Protein AF-A0A9E4I843-F1 (afdb_monomer_lite)

Structure (mmCIF, N/CA/C/O backbone):
data_AF-A0A9E4I843-F1
#
_entry.id   AF-A0A9E4I843-F1
#
loop_
_atom_site.group_PDB
_atom_site.id
_atom_site.type_symbol
_atom_site.label_atom_id
_atom_site.label_alt_id
_atom_site.label_comp_id
_atom_site.label_asym_id
_atom_site.label_entity_id
_atom_site.label_seq_id
_atom_site.pdbx_PDB_ins_code
_atom_site.Cartn_x
_atom_site.Cartn_y
_atom_site.Cartn_z
_atom_site.occupancy
_atom_site.B_iso_or_equiv
_atom_site.auth_seq_id
_atom_site.auth_comp_id
_atom_site.auth_asym_id
_atom_site.auth_atom_id
_atom_site.pdbx_PDB_model_num
ATOM 1 N N . PRO A 1 1 ? -2.130 -3.802 30.771 1.00 53.84 1 PRO A N 1
ATOM 2 C CA . PRO A 1 1 ? -1.375 -2.582 31.171 1.00 53.84 1 PRO A CA 1
ATOM 3 C C . PRO A 1 1 ? -0.586 -1.853 30.053 1.00 53.84 1 PRO A C 1
ATOM 5 O O . PRO A 1 1 ? 0.150 -0.935 30.378 1.00 53.84 1 PRO A O 1
ATOM 8 N N . ASN A 1 2 ? -0.741 -2.168 28.756 1.00 65.69 2 ASN A N 1
ATOM 9 C CA . ASN A 1 2 ? 0.191 -1.667 27.721 1.00 65.69 2 ASN A CA 1
ATOM 10 C C . ASN A 1 2 ? -0.225 -0.362 27.020 1.00 65.69 2 ASN A C 1
ATOM 12 O O . ASN A 1 2 ? 0.516 0.130 26.176 1.00 65.69 2 ASN A O 1
ATOM 16 N N . THR A 1 3 ? -1.396 0.193 27.332 1.00 74.62 3 THR A N 1
ATOM 17 C CA . THR A 1 3 ? -1.930 1.377 26.636 1.00 74.62 3 THR A CA 1
ATOM 18 C C . THR A 1 3 ? -2.296 2.530 27.570 1.00 74.62 3 THR A C 1
ATOM 20 O O . THR A 1 3 ? -2.782 3.542 27.088 1.00 74.62 3 THR A O 1
ATOM 23 N N . ASN A 1 4 ? -2.077 2.418 28.892 1.00 80.88 4 ASN A N 1
ATOM 24 C CA . ASN A 1 4 ? -2.422 3.449 29.895 1.00 80.88 4 ASN A CA 1
ATOM 25 C C . ASN A 1 4 ? -3.837 4.059 29.740 1.00 80.88 4 ASN A C 1
ATOM 27 O O . ASN A 1 4 ? -4.047 5.228 30.041 1.00 80.88 4 ASN A O 1
ATOM 31 N N . GLY A 1 5 ? -4.813 3.283 29.253 1.00 83.69 5 GLY A N 1
ATOM 32 C CA . GLY A 1 5 ? -6.180 3.766 29.011 1.00 83.69 5 GLY A CA 1
ATOM 33 C C . GLY A 1 5 ? -6.353 4.633 27.755 1.00 83.69 5 GLY A C 1
ATOM 34 O O . GLY A 1 5 ? -7.441 5.153 27.527 1.00 83.69 5 GLY A O 1
ATOM 35 N N . ALA A 1 6 ? -5.319 4.782 26.922 1.00 78.19 6 ALA A N 1
ATOM 36 C CA . ALA A 1 6 ? -5.397 5.509 25.661 1.00 78.19 6 ALA A CA 1
ATOM 37 C C . ALA A 1 6 ? -6.077 4.673 24.562 1.00 78.19 6 ALA A C 1
ATOM 39 O O . ALA A 1 6 ? -5.808 3.478 24.408 1.00 78.19 6 ALA A O 1
ATOM 40 N N . THR A 1 7 ? -6.922 5.331 23.764 1.00 81.19 7 THR A N 1
ATOM 41 C CA . THR A 1 7 ? -7.525 4.765 22.548 1.00 81.19 7 THR A CA 1
ATOM 42 C C . THR A 1 7 ? -6.752 5.264 21.332 1.00 81.19 7 THR A C 1
ATOM 44 O O . THR A 1 7 ? -6.680 6.469 21.095 1.00 81.19 7 THR A O 1
ATOM 47 N N . GLY A 1 8 ? -6.162 4.347 20.566 1.00 74.62 8 GLY A N 1
ATOM 48 C CA . GLY A 1 8 ? -5.555 4.661 19.275 1.00 74.62 8 GLY A CA 1
ATOM 49 C C . GLY A 1 8 ? -6.592 4.533 18.165 1.00 74.62 8 GLY A C 1
ATOM 50 O O . GLY A 1 8 ? -7.132 3.450 17.957 1.00 74.62 8 GLY A O 1
ATOM 51 N N . TRP A 1 9 ? -6.862 5.619 17.445 1.00 78.06 9 TRP A N 1
ATOM 52 C CA . TRP A 1 9 ? -7.662 5.560 16.224 1.00 78.06 9 TRP A CA 1
ATOM 53 C C . TRP A 1 9 ? -6.812 4.935 15.119 1.00 78.06 9 TRP A C 1
ATOM 55 O O . TRP A 1 9 ? -5.824 5.529 14.680 1.00 78.06 9 TRP A O 1
ATOM 65 N N . CYS A 1 10 ? -7.150 3.711 14.713 1.00 76.88 10 CYS A N 1
ATOM 66 C CA . CYS A 1 10 ? -6.444 3.046 13.626 1.00 76.88 10 CYS A CA 1
ATOM 67 C C . CYS A 1 10 ? -6.681 3.804 12.320 1.00 76.88 10 CYS A C 1
ATOM 69 O O . CYS A 1 10 ? -7.819 4.081 11.946 1.00 76.88 10 CYS A O 1
ATOM 71 N N . ILE A 1 11 ? -5.590 4.111 11.623 1.00 86.00 11 ILE A N 1
ATOM 72 C CA . ILE A 1 11 ? -5.653 4.564 10.236 1.00 86.00 11 ILE A CA 1
ATOM 73 C C . ILE A 1 11 ? -6.167 3.391 9.399 1.00 86.00 11 ILE A C 1
ATOM 75 O O . ILE A 1 11 ? -5.857 2.230 9.681 1.00 86.00 11 ILE A O 1
ATOM 79 N N . GLU A 1 12 ? -6.958 3.697 8.379 1.00 93.38 12 GLU A N 1
ATOM 80 C CA . GLU A 1 12 ? -7.459 2.688 7.462 1.00 93.38 12 GLU A CA 1
ATOM 81 C C . GLU A 1 12 ? -6.282 1.995 6.736 1.00 93.38 12 GLU A C 1
ATOM 83 O O . GLU A 1 12 ? -5.314 2.633 6.309 1.00 93.38 12 GLU A O 1
ATOM 88 N N . VAL A 1 13 ? -6.318 0.661 6.663 1.00 96.94 13 VAL A N 1
ATOM 89 C CA . VAL A 1 13 ? -5.169 -0.169 6.263 1.00 96.94 13 VAL A CA 1
ATOM 90 C C . VAL A 1 13 ? -4.667 0.111 4.841 1.00 96.94 13 VAL A C 1
ATOM 92 O O . VAL A 1 13 ? -3.460 0.051 4.592 1.00 96.94 13 VAL A O 1
ATOM 95 N N . HIS A 1 14 ? -5.552 0.477 3.918 1.00 97.75 14 HIS A N 1
ATOM 96 C CA . HIS A 1 14 ? -5.218 0.808 2.538 1.00 97.75 14 HIS A CA 1
ATOM 97 C C . HIS A 1 14 ? -4.464 2.139 2.456 1.00 97.75 14 HIS A C 1
ATOM 99 O O . HIS A 1 14 ? -3.516 2.246 1.676 1.00 97.75 14 HIS A O 1
ATOM 105 N N . ASP A 1 15 ? -4.800 3.122 3.297 1.00 96.75 15 ASP A N 1
ATOM 106 C CA . ASP A 1 15 ? -4.049 4.386 3.368 1.00 96.75 15 ASP A CA 1
ATOM 107 C C . ASP A 1 15 ? -2.631 4.146 3.895 1.00 96.75 15 ASP A C 1
ATOM 109 O O . ASP A 1 15 ? -1.652 4.670 3.353 1.00 96.75 15 ASP A O 1
ATOM 113 N N . ILE A 1 16 ? -2.495 3.287 4.915 1.00 97.12 16 ILE A N 1
ATOM 114 C CA . ILE A 1 16 ? -1.181 2.872 5.423 1.00 97.12 16 ILE A CA 1
ATOM 115 C C . ILE A 1 16 ? -0.389 2.180 4.309 1.00 97.12 16 ILE A C 1
ATOM 117 O O . ILE A 1 16 ? 0.791 2.490 4.111 1.00 97.12 16 ILE A O 1
ATOM 121 N N . ALA A 1 17 ? -1.015 1.256 3.579 1.00 98.19 17 ALA A N 1
ATOM 122 C CA . ALA A 1 17 ? -0.372 0.534 2.490 1.00 98.19 17 ALA A CA 1
ATOM 123 C C . ALA A 1 17 ? 0.100 1.479 1.377 1.00 98.19 17 ALA A C 1
ATOM 125 O O . ALA A 1 17 ? 1.244 1.363 0.937 1.00 98.19 17 ALA A O 1
ATOM 126 N N . ILE A 1 18 ? -0.712 2.462 0.977 1.00 98.31 18 ILE A N 1
ATOM 127 C CA . ILE A 1 18 ? -0.317 3.480 -0.008 1.00 98.31 18 ILE A CA 1
ATOM 128 C C . ILE A 1 18 ? 0.884 4.276 0.487 1.00 98.31 18 ILE A C 1
ATOM 130 O O . ILE A 1 18 ? 1.864 4.401 -0.246 1.00 98.31 18 ILE A O 1
ATOM 134 N N . ALA A 1 19 ? 0.874 4.729 1.744 1.00 98.00 19 ALA A N 1
ATOM 135 C CA . ALA A 1 19 ? 2.016 5.432 2.325 1.00 98.00 19 ALA A CA 1
ATOM 136 C C . ALA A 1 19 ? 3.295 4.568 2.323 1.00 98.00 19 ALA A C 1
ATOM 138 O O . ALA A 1 19 ? 4.401 5.075 2.129 1.00 98.00 19 ALA A O 1
ATOM 139 N N . LYS A 1 20 ? 3.165 3.247 2.512 1.00 98.44 20 LYS A N 1
ATOM 140 C CA . LYS A 1 20 ? 4.292 2.301 2.450 1.00 98.44 20 LYS A CA 1
ATOM 141 C C . LYS A 1 20 ? 4.790 2.083 1.027 1.00 98.44 20 LYS A C 1
ATOM 143 O O . LYS A 1 20 ? 6.002 2.083 0.812 1.00 98.44 20 LYS A O 1
ATOM 148 N N . TYR A 1 21 ? 3.895 1.952 0.052 1.00 98.62 21 TYR A N 1
ATOM 149 C CA . TYR A 1 21 ? 4.294 1.862 -1.349 1.00 98.62 21 TYR A CA 1
ATOM 150 C C . TYR A 1 21 ? 4.945 3.153 -1.852 1.00 98.62 21 TYR A C 1
ATOM 152 O O . TYR A 1 21 ? 5.958 3.075 -2.545 1.00 98.62 21 TYR A O 1
ATOM 160 N N . ALA A 1 22 ? 4.421 4.316 -1.460 1.00 98.56 22 ALA A N 1
ATOM 161 C CA . ALA A 1 22 ? 4.996 5.619 -1.780 1.00 98.56 22 ALA A CA 1
ATOM 162 C C . ALA A 1 22 ? 6.423 5.760 -1.225 1.00 98.56 22 ALA A C 1
ATOM 164 O O . ALA A 1 22 ? 7.323 6.164 -1.955 1.00 98.56 22 ALA A O 1
ATOM 165 N N . ALA A 1 23 ? 6.670 5.329 0.018 1.00 98.38 23 ALA A N 1
ATOM 166 C CA . ALA A 1 23 ? 8.018 5.312 0.591 1.00 98.38 23 ALA A CA 1
ATOM 167 C C . ALA A 1 23 ? 8.940 4.267 -0.074 1.00 98.38 23 ALA A C 1
ATOM 169 O O . ALA A 1 23 ? 10.134 4.507 -0.262 1.00 98.38 23 ALA A O 1
ATOM 170 N N . GLY A 1 24 ? 8.407 3.091 -0.420 1.00 98.00 24 GLY A N 1
ATOM 171 C CA . GLY A 1 24 ? 9.074 2.089 -1.254 1.00 98.00 24 GLY A CA 1
ATOM 172 C C . GLY A 1 24 ? 10.368 1.493 -0.686 1.00 98.00 24 GLY A C 1
ATOM 173 O O . GLY A 1 24 ? 11.178 0.974 -1.457 1.00 98.00 24 GLY A O 1
ATOM 174 N N . ARG A 1 25 ? 10.602 1.566 0.632 1.00 98.25 25 ARG A N 1
ATOM 175 C CA . ARG A 1 25 ? 11.768 0.928 1.271 1.00 98.25 25 ARG A CA 1
ATOM 176 C C . ARG A 1 25 ? 11.555 -0.579 1.354 1.00 98.25 25 ARG A C 1
ATOM 178 O O . ARG A 1 25 ? 10.429 -1.057 1.434 1.00 98.25 25 ARG A O 1
ATOM 185 N N . GLU A 1 26 ? 12.639 -1.340 1.443 1.00 97.94 26 GLU A N 1
ATOM 186 C CA . GLU A 1 26 ? 12.577 -2.807 1.493 1.00 97.94 26 GLU A CA 1
ATOM 187 C C . GLU A 1 26 ? 11.645 -3.336 2.600 1.00 97.94 26 GLU A C 1
ATOM 189 O O . GLU A 1 26 ? 10.793 -4.188 2.354 1.00 97.94 26 GLU A O 1
ATOM 194 N N . LYS A 1 27 ? 11.736 -2.768 3.811 1.00 97.69 27 LYS A N 1
ATOM 195 C CA . LYS A 1 27 ? 10.859 -3.144 4.931 1.00 97.69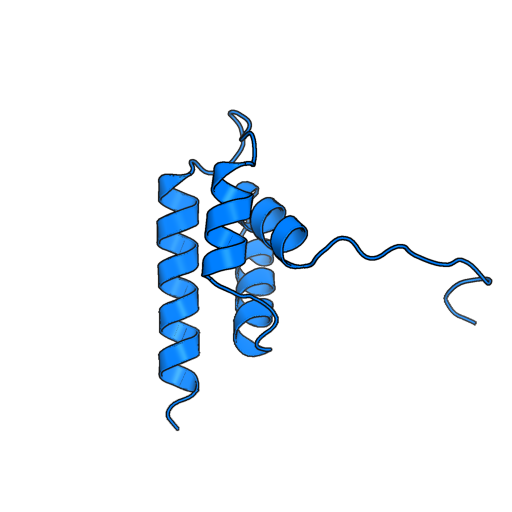 27 LYS A CA 1
ATOM 196 C C . LYS A 1 27 ? 9.385 -2.805 4.697 1.00 97.69 27 LYS A C 1
ATOM 198 O O . LYS A 1 27 ? 8.521 -3.520 5.191 1.00 97.69 27 LYS A O 1
ATOM 203 N N . ASP A 1 28 ? 9.107 -1.735 3.953 1.00 98.44 28 ASP A N 1
ATOM 204 C CA . ASP A 1 28 ? 7.742 -1.323 3.629 1.00 98.44 28 ASP A CA 1
ATOM 205 C C . ASP A 1 28 ? 7.119 -2.312 2.638 1.00 98.44 28 ASP A C 1
ATOM 207 O O . ASP A 1 28 ? 5.962 -2.685 2.793 1.00 98.44 28 ASP A O 1
ATOM 211 N N . LEU A 1 29 ? 7.909 -2.804 1.678 1.00 98.25 29 LEU A N 1
ATOM 212 C CA . LEU A 1 29 ? 7.471 -3.828 0.728 1.00 98.25 29 LEU A CA 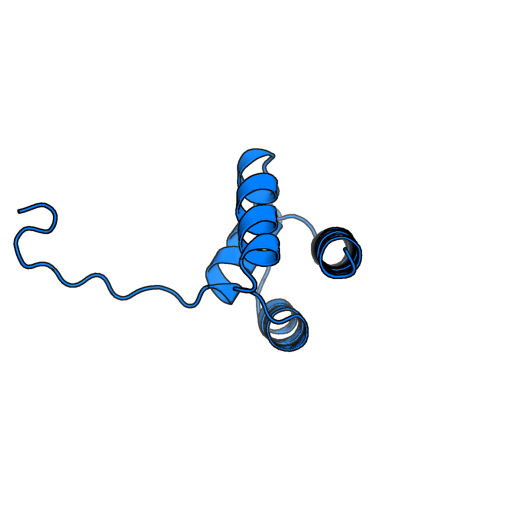1
ATOM 213 C C . LEU A 1 29 ? 7.227 -5.186 1.390 1.00 98.25 29 LEU A C 1
ATOM 215 O O . LEU A 1 29 ? 6.301 -5.889 0.992 1.00 98.25 29 LEU A O 1
ATOM 219 N N . ARG A 1 30 ? 8.025 -5.562 2.399 1.00 98.19 30 ARG A N 1
ATOM 220 C CA . ARG A 1 30 ? 7.732 -6.753 3.216 1.00 98.19 30 ARG A CA 1
ATOM 221 C C . ARG A 1 30 ? 6.421 -6.583 3.976 1.00 98.19 30 ARG A C 1
ATOM 223 O O . ARG A 1 30 ? 5.565 -7.454 3.909 1.00 98.19 30 ARG A O 1
ATOM 230 N N . TYR A 1 31 ? 6.239 -5.433 4.624 1.00 98.12 31 TYR A N 1
ATOM 231 C CA . TYR A 1 31 ? 5.012 -5.117 5.351 1.00 98.12 31 TYR A CA 1
ATOM 232 C C . TYR A 1 31 ? 3.767 -5.199 4.458 1.00 98.12 31 TYR A C 1
ATOM 234 O O . TYR A 1 31 ? 2.823 -5.900 4.805 1.00 98.12 31 TYR A O 1
ATOM 242 N N . THR A 1 32 ? 3.766 -4.556 3.285 1.00 98.38 32 THR A N 1
ATOM 243 C CA . THR A 1 32 ? 2.614 -4.625 2.368 1.00 98.38 32 THR A CA 1
ATOM 244 C C . THR A 1 32 ? 2.411 -6.012 1.765 1.00 98.38 32 THR A C 1
ATOM 246 O O . THR A 1 32 ? 1.276 -6.382 1.486 1.00 98.38 32 THR A O 1
ATOM 249 N N . GLY A 1 33 ? 3.478 -6.805 1.615 1.00 97.88 33 GLY A N 1
ATOM 250 C CA . GLY A 1 33 ? 3.378 -8.224 1.267 1.00 97.88 33 GLY A CA 1
ATOM 251 C C . GLY A 1 33 ? 2.555 -9.009 2.290 1.00 97.88 33 GLY A C 1
ATOM 252 O O . GLY A 1 33 ? 1.599 -9.674 1.908 1.00 97.88 33 GLY A O 1
ATOM 253 N N . HIS A 1 34 ? 2.845 -8.838 3.581 1.00 97.56 34 HIS A N 1
ATOM 254 C CA . HIS A 1 34 ? 2.073 -9.478 4.650 1.00 97.56 34 HIS A CA 1
ATOM 255 C C . HIS A 1 34 ? 0.614 -9.013 4.693 1.00 97.56 34 HIS A C 1
ATOM 257 O O . HIS A 1 34 ? -0.277 -9.812 4.964 1.00 97.56 34 HIS A O 1
ATOM 263 N N . LEU A 1 35 ? 0.336 -7.742 4.383 1.00 97.62 35 LEU A N 1
ATOM 264 C CA . LEU A 1 35 ? -1.050 -7.270 4.291 1.00 97.62 35 LEU A CA 1
ATOM 265 C C . LEU A 1 35 ? -1.843 -8.008 3.199 1.00 97.62 35 LEU A C 1
ATOM 267 O O . LEU A 1 35 ? -3.019 -8.303 3.400 1.00 97.62 35 LEU A O 1
ATOM 271 N N . TRP A 1 36 ? -1.208 -8.337 2.069 1.00 97.50 36 TRP A N 1
ATOM 272 C CA . TRP A 1 36 ? -1.820 -9.201 1.056 1.00 97.50 36 TRP A CA 1
ATOM 273 C C . TRP A 1 36 ? -2.003 -10.630 1.564 1.00 97.50 36 TRP A C 1
ATOM 275 O O . TRP A 1 36 ? -3.100 -11.158 1.459 1.00 97.50 36 TRP A O 1
ATOM 285 N N . GLU A 1 37 ? -0.962 -11.235 2.143 1.00 96.19 37 GLU A N 1
ATOM 286 C CA . GLU A 1 37 ? -1.002 -12.609 2.677 1.00 96.19 37 GLU A CA 1
ATOM 287 C C . GLU A 1 37 ? -2.143 -12.817 3.683 1.00 96.19 37 GLU A C 1
ATOM 289 O O . GLU A 1 37 ? -2.793 -13.859 3.674 1.00 96.19 37 GLU A O 1
ATOM 294 N N . HIS A 1 38 ? -2.435 -11.806 4.502 1.00 95.38 38 HIS A N 1
ATOM 295 C CA . HIS A 1 38 ? -3.508 -11.836 5.495 1.00 95.38 38 HIS A CA 1
ATOM 296 C C . HIS A 1 38 ? -4.857 -11.293 4.988 1.00 95.38 38 HIS A C 1
ATOM 298 O O . HIS A 1 38 ? -5.733 -11.007 5.803 1.00 95.38 38 HIS A O 1
ATOM 304 N N . ALA A 1 39 ? -5.032 -11.136 3.669 1.00 94.75 39 ALA A N 1
ATOM 305 C CA . ALA A 1 39 ? -6.261 -10.650 3.033 1.00 94.75 39 ALA A CA 1
ATOM 306 C C . ALA A 1 39 ? -6.774 -9.307 3.602 1.00 94.75 39 ALA A C 1
ATOM 308 O O . ALA A 1 39 ? -7.975 -9.060 3.681 1.00 94.75 39 ALA A O 1
ATOM 309 N N . MET A 1 40 ? -5.854 -8.424 4.002 1.00 96.88 40 MET A N 1
ATOM 310 C CA . MET A 1 40 ? -6.179 -7.113 4.578 1.00 96.88 40 MET A CA 1
ATOM 311 C C . MET A 1 40 ? -6.321 -6.012 3.521 1.00 96.88 40 MET A C 1
ATOM 313 O O . MET A 1 40 ? -6.637 -4.877 3.867 1.00 96.88 40 MET A O 1
ATOM 317 N N . LEU A 1 41 ? -6.034 -6.317 2.254 1.00 97.44 41 LEU A N 1
ATOM 318 C CA . LEU A 1 41 ? -6.062 -5.358 1.156 1.00 97.44 41 LEU A CA 1
ATOM 319 C C . LEU A 1 41 ? -7.068 -5.781 0.100 1.00 97.44 41 LEU A C 1
ATOM 321 O O . LEU A 1 41 ? -7.026 -6.901 -0.408 1.00 97.44 41 LEU A O 1
ATOM 325 N N . ASP A 1 42 ? -7.898 -4.828 -0.293 1.00 96.50 42 ASP A N 1
ATOM 326 C CA . ASP A 1 42 ? -8.703 -4.889 -1.493 1.00 96.50 42 ASP A CA 1
ATOM 327 C C . ASP A 1 42 ? -8.052 -4.070 -2.617 1.00 96.50 42 ASP A C 1
ATOM 329 O O . ASP A 1 42 ? -7.543 -2.956 -2.440 1.00 96.50 42 ASP A O 1
ATOM 333 N N . SER A 1 43 ? -8.051 -4.652 -3.813 1.00 95.50 43 SER A N 1
ATOM 334 C CA . SER A 1 43 ? -7.377 -4.067 -4.968 1.00 95.50 43 SER A CA 1
ATOM 335 C C . SER A 1 43 ? -8.104 -2.856 -5.543 1.00 95.50 43 SER A C 1
ATOM 337 O O . SER A 1 43 ? -7.444 -1.944 -6.044 1.00 95.50 43 SER A O 1
ATOM 339 N N . GLU A 1 44 ? -9.435 -2.837 -5.478 1.00 96.75 44 GLU A N 1
ATOM 340 C CA . GLU A 1 44 ? -10.239 -1.736 -6.004 1.00 96.75 44 GLU A CA 1
ATOM 341 C C . GLU A 1 44 ? -10.114 -0.513 -5.093 1.00 96.75 44 GLU A C 1
ATOM 343 O O . GLU A 1 44 ? -9.777 0.579 -5.556 1.00 96.75 44 GLU A O 1
ATOM 348 N N . THR A 1 45 ? -10.224 -0.741 -3.787 1.00 97.62 45 THR A N 1
ATOM 349 C CA . THR A 1 45 ? -10.029 0.255 -2.734 1.00 97.62 45 THR A CA 1
ATOM 350 C C . THR A 1 45 ? -8.625 0.860 -2.784 1.00 97.62 45 THR A C 1
ATOM 352 O O . THR A 1 45 ? -8.470 2.082 -2.715 1.00 97.62 45 THR A O 1
ATOM 355 N N . LEU A 1 46 ? -7.578 0.039 -2.960 1.00 97.75 46 LEU A N 1
ATOM 356 C CA . LEU A 1 46 ? -6.211 0.542 -3.156 1.00 97.75 46 LEU A CA 1
ATOM 357 C C . LEU A 1 46 ? -6.097 1.421 -4.403 1.00 97.75 46 LEU A C 1
ATOM 359 O O . LEU A 1 46 ? -5.453 2.468 -4.352 1.00 97.75 46 LEU A O 1
ATOM 363 N N . ALA A 1 47 ? -6.694 1.003 -5.521 1.00 97.69 47 ALA A N 1
ATOM 364 C CA . ALA A 1 47 ? -6.642 1.766 -6.760 1.00 97.69 47 ALA A CA 1
ATOM 365 C C . ALA A 1 47 ? -7.367 3.111 -6.618 1.00 97.69 47 ALA A C 1
ATOM 367 O O . ALA A 1 47 ? -6.849 4.134 -7.063 1.00 97.69 47 ALA A O 1
ATOM 368 N N . GLU A 1 48 ? -8.537 3.129 -5.979 1.00 98.1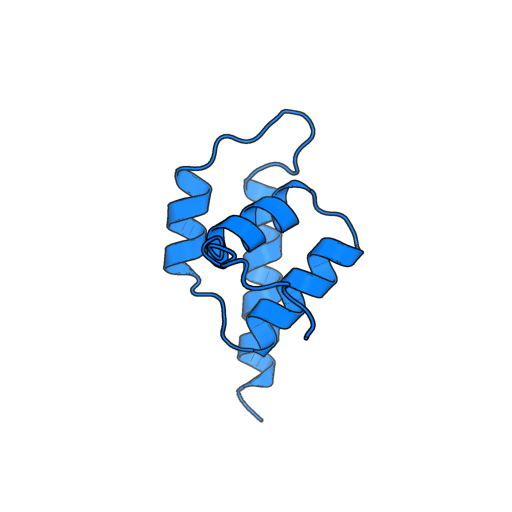2 48 GLU A N 1
ATOM 369 C CA . GLU A 1 48 ? -9.294 4.352 -5.710 1.00 98.12 48 GLU A CA 1
ATOM 370 C C . GLU A 1 48 ? -8.525 5.327 -4.825 1.00 98.12 48 GLU A C 1
ATOM 372 O O . GLU A 1 48 ? -8.313 6.481 -5.205 1.00 98.12 48 GLU A O 1
ATOM 377 N N . ARG A 1 49 ? -8.040 4.859 -3.678 1.00 97.56 49 ARG A N 1
ATOM 378 C CA . ARG A 1 49 ? -7.287 5.707 -2.752 1.00 97.56 49 ARG A CA 1
ATOM 379 C C . ARG A 1 49 ? -5.991 6.196 -3.366 1.00 97.56 49 ARG A C 1
ATOM 381 O O . ARG A 1 49 ? -5.645 7.363 -3.200 1.00 97.56 49 ARG A O 1
ATOM 388 N N . LEU A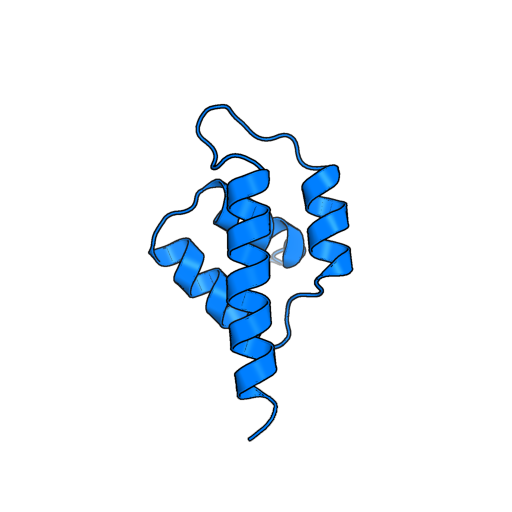 1 50 ? -5.303 5.349 -4.134 1.00 97.94 50 LEU A N 1
ATOM 389 C CA . LEU A 1 50 ? -4.099 5.757 -4.840 1.00 97.94 50 LEU A CA 1
ATOM 390 C C . LEU A 1 50 ? -4.423 6.908 -5.796 1.00 97.94 50 LEU A C 1
ATOM 392 O O . LEU A 1 50 ? -3.738 7.925 -5.720 1.00 97.94 50 LEU A O 1
ATOM 396 N N . ARG A 1 51 ? -5.475 6.808 -6.626 1.00 97.81 51 ARG A N 1
ATOM 397 C CA . ARG A 1 51 ? -5.899 7.902 -7.529 1.00 97.81 51 ARG A CA 1
ATOM 398 C C . ARG A 1 51 ? -6.101 9.228 -6.791 1.00 97.81 51 ARG A C 1
ATOM 400 O O . ARG A 1 51 ? -5.679 10.258 -7.305 1.00 97.81 51 ARG A O 1
ATOM 407 N N . ASN A 1 52 ? -6.671 9.180 -5.589 1.00 97.25 52 ASN A N 1
ATOM 408 C CA . ASN A 1 52 ? -6.958 10.355 -4.762 1.00 97.25 52 ASN A CA 1
ATOM 409 C C . ASN A 1 52 ? -5.787 10.797 -3.861 1.00 97.25 52 ASN A C 1
ATOM 411 O O . ASN A 1 52 ? -5.914 11.770 -3.123 1.00 97.25 52 ASN A O 1
ATOM 415 N N . THR A 1 53 ? -4.643 10.108 -3.911 1.00 97.00 53 THR A N 1
ATOM 416 C CA . THR A 1 53 ? -3.455 10.448 -3.118 1.00 97.00 53 THR A CA 1
ATOM 417 C C . THR A 1 53 ? -2.513 11.347 -3.914 1.00 97.00 53 THR A C 1
ATOM 419 O O . THR A 1 53 ? -2.027 10.961 -4.985 1.00 97.00 53 THR A O 1
ATOM 422 N N . GLU A 1 54 ? -2.200 12.518 -3.362 1.00 97.69 54 GLU A N 1
ATOM 423 C CA . GLU A 1 54 ? -1.120 13.379 -3.844 1.00 97.69 54 GLU A CA 1
ATOM 424 C C . GLU A 1 54 ? 0.244 12.775 -3.472 1.00 97.69 54 GLU A C 1
ATOM 426 O O . GLU A 1 54 ? 0.497 12.453 -2.310 1.00 97.69 54 GLU A O 1
ATOM 431 N N . LEU A 1 55 ? 1.122 12.603 -4.465 1.00 97.81 55 LEU A N 1
ATOM 432 C CA . LEU A 1 55 ? 2.462 12.046 -4.277 1.00 97.81 55 LEU A CA 1
ATOM 433 C C . LEU A 1 55 ? 3.503 13.161 -4.308 1.00 97.81 55 LEU A C 1
ATOM 435 O O . LEU A 1 55 ? 3.478 14.029 -5.181 1.00 97.81 55 LEU A O 1
ATOM 439 N N . LYS A 1 56 ? 4.453 13.106 -3.379 1.00 97.50 56 LYS A N 1
ATOM 440 C CA . LYS A 1 56 ? 5.570 14.049 -3.307 1.00 97.50 56 LYS A CA 1
ATOM 441 C C . LYS A 1 56 ? 6.659 13.652 -4.296 1.00 97.50 56 LYS A C 1
ATOM 443 O O . LYS A 1 56 ? 6.803 12.488 -4.656 1.00 97.50 56 LYS A O 1
ATOM 448 N N . ALA A 1 57 ? 7.519 14.603 -4.654 1.00 96.56 57 ALA A N 1
ATOM 449 C CA . ALA A 1 57 ? 8.669 14.346 -5.529 1.00 96.56 57 ALA A CA 1
ATOM 450 C C . ALA A 1 57 ? 9.643 13.280 -4.980 1.00 96.56 57 ALA A C 1
ATOM 452 O O . ALA A 1 57 ? 10.369 12.651 -5.744 1.00 96.56 57 ALA A O 1
ATOM 453 N N . THR A 1 58 ? 9.669 13.077 -3.660 1.00 97.38 58 THR A N 1
ATOM 454 C CA . THR A 1 58 ? 10.489 12.055 -2.991 1.00 97.38 58 THR A CA 1
ATOM 455 C C . THR A 1 58 ? 9.862 10.662 -2.994 1.00 97.38 58 THR A C 1
ATOM 457 O O . THR A 1 58 ? 10.544 9.695 -2.650 1.00 97.38 58 THR A O 1
ATOM 460 N N . ASP A 1 59 ? 8.577 10.553 -3.328 1.00 98.50 59 ASP A N 1
ATOM 461 C CA . ASP A 1 59 ? 7.852 9.289 -3.317 1.00 98.50 59 ASP A CA 1
ATOM 462 C C . ASP A 1 59 ? 8.137 8.482 -4.585 1.00 98.50 59 ASP A C 1
ATOM 464 O O . ASP A 1 59 ? 8.584 8.988 -5.619 1.00 98.50 59 ASP A O 1
ATOM 468 N N . LYS A 1 60 ? 7.847 7.184 -4.525 1.00 98.44 60 LYS A N 1
ATOM 469 C CA . LYS A 1 60 ? 7.806 6.356 -5.724 1.00 98.44 60 LYS A CA 1
ATOM 470 C C . LYS A 1 60 ? 6.691 6.844 -6.650 1.00 98.44 60 LYS A C 1
ATOM 472 O O . LYS A 1 60 ? 5.584 7.120 -6.187 1.00 98.44 60 LYS A O 1
ATOM 477 N N . PRO A 1 61 ? 6.949 6.915 -7.964 1.00 98.19 61 PRO A N 1
ATOM 478 C CA . PRO A 1 61 ? 5.962 7.422 -8.898 1.00 98.19 61 PRO A CA 1
ATOM 479 C C . PRO A 1 61 ? 4.788 6.442 -9.026 1.00 98.19 61 PRO A C 1
ATOM 481 O O . PRO A 1 61 ? 4.947 5.229 -8.863 1.00 98.19 61 PRO A O 1
ATOM 484 N N . ARG A 1 62 ? 3.602 6.964 -9.356 1.00 98.00 62 ARG A N 1
ATOM 485 C CA . ARG A 1 62 ? 2.334 6.211 -9.360 1.00 98.00 62 ARG A CA 1
ATOM 486 C C . ARG A 1 62 ? 2.403 4.892 -10.138 1.00 98.00 62 ARG A C 1
ATOM 488 O O . ARG A 1 62 ? 2.055 3.851 -9.595 1.00 98.00 62 ARG A O 1
ATOM 495 N N . HIS A 1 63 ? 2.954 4.916 -11.350 1.00 97.94 63 HIS A N 1
ATOM 496 C CA . HIS A 1 63 ? 3.110 3.715 -12.180 1.00 97.94 63 HIS A CA 1
ATOM 497 C C . HIS A 1 63 ? 4.000 2.634 -11.532 1.00 97.94 63 HIS A C 1
ATOM 499 O O . HIS A 1 63 ? 3.765 1.439 -11.713 1.00 97.94 63 HIS A O 1
ATOM 505 N N . TRP A 1 64 ? 5.009 3.020 -10.740 1.00 98.50 64 TRP A N 1
ATOM 506 C CA . TRP A 1 64 ? 5.828 2.066 -9.985 1.00 98.50 64 TRP A CA 1
ATOM 507 C C . TRP A 1 64 ? 5.036 1.432 -8.838 1.00 98.50 64 TRP A C 1
ATOM 509 O O . TRP A 1 64 ? 5.163 0.227 -8.593 1.00 98.50 64 TRP A O 1
ATOM 519 N N . ILE A 1 65 ? 4.206 2.227 -8.153 1.00 98.56 65 ILE A N 1
ATOM 520 C CA . ILE A 1 65 ? 3.316 1.749 -7.087 1.00 98.56 65 ILE A CA 1
ATOM 521 C C . ILE A 1 65 ? 2.318 0.744 -7.666 1.00 98.56 65 ILE A C 1
ATOM 523 O O . ILE A 1 65 ? 2.239 -0.379 -7.177 1.00 98.56 65 ILE A O 1
ATOM 527 N N . GLU A 1 66 ? 1.632 1.100 -8.751 1.00 98.44 66 GLU A N 1
ATOM 528 C CA . GLU A 1 66 ? 0.658 0.240 -9.435 1.00 98.44 66 GLU A CA 1
ATOM 529 C C . GLU A 1 66 ? 1.284 -1.086 -9.887 1.00 98.44 66 GLU A C 1
ATOM 531 O O . GLU A 1 66 ? 0.754 -2.163 -9.599 1.00 98.44 66 GLU A O 1
ATOM 536 N N . ALA A 1 67 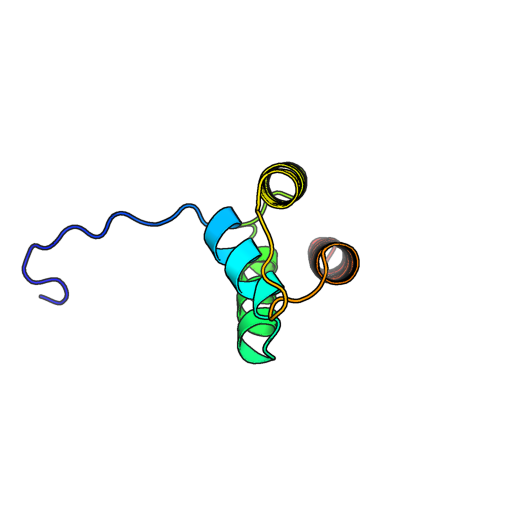? 2.462 -1.034 -10.519 1.00 98.38 67 ALA A N 1
ATOM 537 C CA . ALA A 1 67 ? 3.185 -2.234 -10.933 1.00 98.38 67 ALA A CA 1
ATOM 538 C C . ALA A 1 67 ? 3.578 -3.122 -9.737 1.00 98.38 67 ALA A C 1
ATOM 540 O O . ALA A 1 67 ? 3.518 -4.355 -9.813 1.00 98.38 67 ALA A O 1
ATOM 541 N N . THR A 1 68 ? 3.962 -2.507 -8.616 1.00 98.31 68 THR A N 1
ATOM 542 C CA . THR A 1 68 ? 4.350 -3.217 -7.392 1.00 98.31 68 THR A CA 1
ATOM 543 C C . THR A 1 68 ? 3.153 -3.867 -6.702 1.00 98.31 68 THR A C 1
ATOM 545 O O . THR A 1 68 ? 3.244 -5.039 -6.327 1.00 98.31 68 THR A O 1
ATOM 548 N N . VAL A 1 69 ? 2.031 -3.151 -6.599 1.00 98.12 69 VAL A N 1
ATOM 549 C CA . VAL A 1 69 ? 0.747 -3.665 -6.103 1.00 98.12 69 VAL A CA 1
ATOM 550 C C . VAL A 1 69 ? 0.304 -4.862 -6.940 1.00 98.12 69 VAL A C 1
ATOM 552 O O . VAL A 1 69 ? 0.067 -5.940 -6.398 1.00 98.12 69 VAL A O 1
ATOM 555 N N . ALA A 1 70 ? 0.290 -4.726 -8.270 1.00 97.56 70 ALA A N 1
ATOM 556 C CA . ALA A 1 70 ? -0.092 -5.807 -9.174 1.00 97.56 70 ALA A CA 1
ATOM 557 C C . ALA A 1 70 ? 0.804 -7.048 -9.013 1.00 97.56 70 ALA A C 1
ATOM 559 O O . ALA A 1 70 ? 0.321 -8.180 -9.045 1.00 97.56 70 ALA A O 1
ATOM 560 N N . ARG A 1 71 ? 2.114 -6.855 -8.801 1.00 96.94 71 ARG A N 1
ATOM 561 C CA . ARG A 1 71 ? 3.052 -7.956 -8.541 1.00 96.94 71 ARG A CA 1
ATOM 562 C C . ARG A 1 71 ? 2.743 -8.686 -7.234 1.00 96.94 71 ARG A C 1
ATOM 564 O O . ARG A 1 71 ? 2.787 -9.912 -7.226 1.00 96.94 71 ARG A O 1
ATOM 571 N N . GLN A 1 72 ? 2.477 -7.968 -6.144 1.00 96.88 72 GLN A N 1
ATOM 572 C CA . GLN A 1 72 ? 2.178 -8.598 -4.852 1.00 96.88 72 GLN A CA 1
ATOM 573 C C . GLN A 1 72 ? 0.806 -9.275 -4.847 1.00 96.88 72 GLN A C 1
ATOM 575 O O . GLN A 1 72 ? 0.716 -10.418 -4.411 1.00 96.88 72 GLN A O 1
ATOM 580 N N . ARG A 1 73 ? -0.215 -8.650 -5.446 1.00 95.62 73 ARG A N 1
ATOM 581 C CA . ARG A 1 73 ? -1.536 -9.264 -5.631 1.00 95.62 73 ARG A CA 1
ATOM 582 C C . ARG A 1 73 ? -1.444 -10.604 -6.361 1.00 95.62 73 ARG A C 1
ATOM 584 O O . ARG A 1 73 ? -2.005 -11.586 -5.891 1.00 95.62 73 ARG A O 1
ATOM 591 N N . ARG A 1 74 ? -0.704 -10.666 -7.477 1.00 95.31 74 ARG A N 1
ATOM 592 C CA . ARG A 1 74 ? -0.496 -11.925 -8.218 1.00 95.31 74 ARG A CA 1
ATOM 593 C C . ARG A 1 74 ? 0.172 -13.002 -7.364 1.00 95.31 74 ARG A C 1
ATOM 595 O O . ARG A 1 74 ? -0.214 -14.158 -7.440 1.00 95.31 74 ARG A O 1
ATOM 602 N N . ARG A 1 75 ? 1.162 -12.634 -6.540 1.00 92.38 75 ARG A N 1
ATOM 603 C CA . ARG A 1 75 ? 1.810 -13.587 -5.622 1.00 92.38 75 ARG A CA 1
ATOM 604 C C . ARG A 1 75 ? 0.825 -14.148 -4.601 1.00 92.38 75 ARG A C 1
ATOM 606 O O . ARG A 1 75 ? 0.846 -15.348 -4.380 1.00 92.38 75 ARG A O 1
ATOM 613 N N . HIS A 1 76 ? -0.032 -13.302 -4.033 1.00 90.75 76 HIS A N 1
ATOM 614 C CA . HIS A 1 76 ? -1.056 -13.732 -3.084 1.00 90.75 76 HIS A CA 1
ATOM 615 C C . HIS A 1 76 ? -2.102 -14.650 -3.736 1.00 90.75 76 HIS A C 1
ATOM 617 O O . HIS A 1 76 ? -2.369 -15.726 -3.219 1.00 90.75 76 HIS A O 1
ATOM 623 N N . GLN A 1 77 ? -2.613 -14.286 -4.918 1.00 87.38 77 GLN A N 1
ATOM 624 C CA . GLN A 1 77 ? -3.575 -15.113 -5.662 1.00 87.38 77 GLN A CA 1
ATOM 625 C C . GLN A 1 77 ? -3.013 -16.485 -6.052 1.00 87.38 77 GLN A C 1
ATOM 627 O O . GLN A 1 77 ? -3.739 -17.472 -6.053 1.00 87.38 77 GLN A O 1
ATOM 632 N N . ASN A 1 78 ? -1.720 -16.564 -6.367 1.00 81.75 78 ASN A N 1
ATOM 633 C CA . ASN A 1 78 ? -1.084 -17.840 -6.681 1.00 81.75 78 ASN A CA 1
ATOM 634 C C . ASN A 1 78 ? -0.856 -18.719 -5.439 1.00 81.75 78 ASN A C 1
ATOM 636 O O . ASN A 1 78 ? -0.720 -19.922 -5.601 1.00 81.75 78 ASN A O 1
ATOM 640 N N . GLN A 1 79 ? -0.798 -18.146 -4.231 1.00 71.50 79 GLN A N 1
ATOM 641 C CA . GLN A 1 79 ? -0.642 -18.897 -2.975 1.00 71.50 79 GLN A CA 1
ATOM 642 C C . GLN A 1 79 ? -1.975 -19.409 -2.417 1.00 71.50 79 GLN A C 1
ATOM 644 O O . GLN A 1 79 ? -1.985 -20.343 -1.632 1.00 71.50 79 GLN A O 1
ATOM 649 N N . SER A 1 80 ? -3.102 -18.804 -2.802 1.00 62.50 80 SER A N 1
ATOM 650 C CA . SER A 1 80 ? -4.437 -19.206 -2.336 1.00 62.50 80 SER A CA 1
ATOM 651 C C . SER A 1 80 ? -5.037 -20.410 -3.077 1.00 62.50 80 SER A C 1
ATOM 653 O O . SER A 1 80 ? -6.167 -20.789 -2.785 1.00 62.50 80 SER A O 1
ATOM 655 N N . CYS A 1 81 ? -4.337 -20.950 -4.080 1.00 57.59 81 CYS A N 1
ATOM 656 C CA . CYS A 1 81 ? -4.803 -22.055 -4.926 1.00 57.59 81 CYS A CA 1
ATOM 657 C C . CYS A 1 81 ? -4.233 -23.431 -4.529 1.00 57.59 81 CYS A C 1
ATOM 659 O O . CYS A 1 81 ? -4.543 -24.408 -5.211 1.00 57.59 81 CYS A O 1
ATOM 661 N N . ASP A 1 82 ? -3.435 -23.492 -3.459 1.00 45.25 82 ASP A N 1
ATOM 662 C CA . ASP A 1 82 ? -2.931 -24.715 -2.813 1.00 45.25 82 ASP A CA 1
ATOM 663 C C . ASP A 1 82 ? -3.711 -24.993 -1.514 1.00 45.25 82 ASP A C 1
ATOM 665 O O . ASP A 1 82 ? -3.906 -26.186 -1.182 1.00 45.25 82 ASP A O 1
#

Secondary structure (DSSP, 8-state):
--STTPPP-PPPHHHHHHHHHHH--HHHHHHHHHHHHT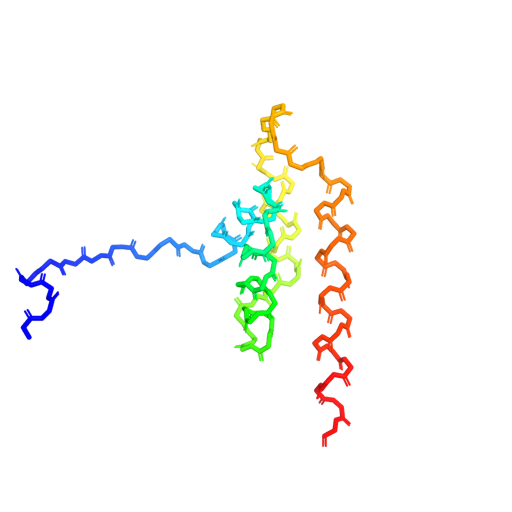T---HHHHHHHHHTPPPPTTSPPHHHHHHHHHHHHHHHHHHTT-

Sequence (82 aa):
PNTNGATGWCIEVHDIAIAKYAAGREKDLRYTGHLWEHAMLDSETLAERLRNTELKATDKPRHWIEATVARQRRRHQNQSCD

pLDDT: mean 92.27, std 11.3, range [45.25, 98.62]

Foldseek 3Di:
DPQPPDDDDDDQVLVLLLVLQFQPDPVSLVVNLVCLLVVVDDPVVNVVVLVVDDHDPNTDDSVSSNVSVVVSNVVSVVVVVD

Radius of gyration: 14.22 Å; chains: 1; bounding box: 23×39×43 Å